Protein AF-A0A086J6K3-F1 (afdb_monomer)

Structure (mmCIF, N/CA/C/O backbone):
data_AF-A0A086J6K3-F1
#
_entry.id   AF-A0A086J6K3-F1
#
loop_
_atom_site.group_PDB
_atom_site.id
_atom_site.type_symbol
_atom_site.label_atom_id
_atom_site.label_alt_id
_atom_site.label_comp_id
_atom_site.label_asym_id
_atom_site.label_entity_id
_atom_site.label_seq_id
_atom_site.pdbx_PDB_ins_code
_atom_site.Cartn_x
_atom_site.Cartn_y
_atom_site.Cartn_z
_atom_site.occupancy
_atom_site.B_iso_or_equiv
_atom_site.auth_seq_id
_atom_site.auth_comp_id
_atom_site.auth_asym_id
_atom_site.auth_atom_id
_atom_site.pdbx_PDB_model_num
ATOM 1 N N . ASN A 1 1 ? -9.952 5.084 -12.996 1.00 93.88 1 ASN A N 1
ATOM 2 C CA . ASN A 1 1 ? -10.158 5.038 -11.528 1.00 93.88 1 ASN A CA 1
ATOM 3 C C . ASN A 1 1 ? -8.866 4.803 -10.748 1.00 93.88 1 ASN A C 1
ATOM 5 O O . ASN A 1 1 ? -8.943 4.420 -9.592 1.00 93.88 1 ASN A O 1
ATOM 9 N N . VAL A 1 2 ? -7.685 5.011 -11.348 1.00 97.50 2 VAL A N 1
ATOM 10 C CA . VAL A 1 2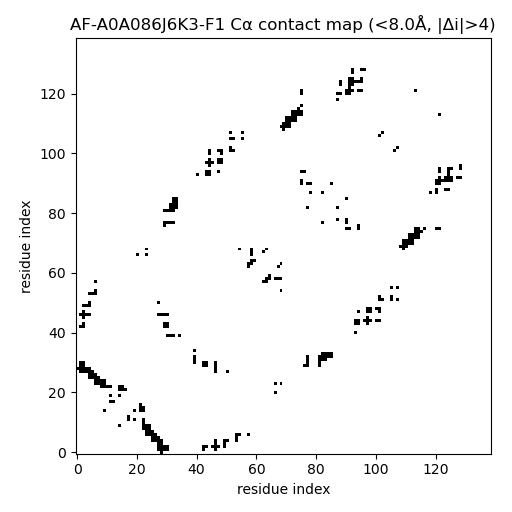 ? -6.405 4.849 -10.638 1.00 97.50 2 VAL A CA 1
ATOM 11 C C . VAL A 1 2 ? -6.341 5.818 -9.456 1.00 97.50 2 VAL A C 1
ATOM 13 O O . VAL A 1 2 ? -6.800 6.951 -9.580 1.00 97.50 2 VAL A O 1
ATOM 16 N N . GLY A 1 3 ? -5.791 5.363 -8.333 1.00 95.19 3 GLY A N 1
ATOM 17 C CA . GLY A 1 3 ? -5.595 6.161 -7.123 1.00 95.19 3 GLY A CA 1
ATOM 18 C C . GLY A 1 3 ? -6.781 6.190 -6.158 1.00 95.19 3 GLY A C 1
ATOM 19 O O . GLY A 1 3 ? -6.623 6.660 -5.033 1.00 95.19 3 GLY A O 1
ATOM 20 N N . VAL A 1 4 ? -7.949 5.660 -6.541 1.00 98.12 4 VAL A N 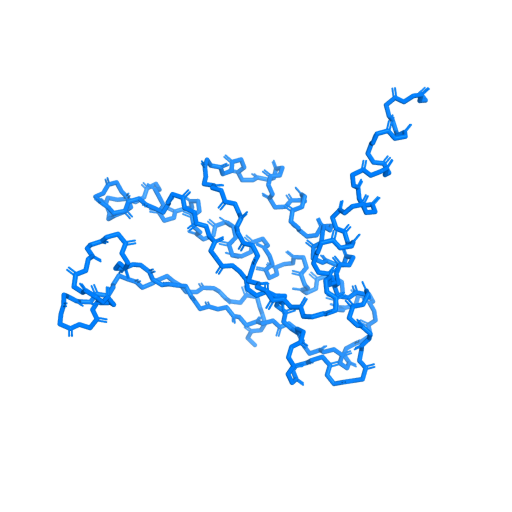1
ATOM 21 C CA . VAL A 1 4 ? -9.057 5.505 -5.588 1.00 98.12 4 VAL A CA 1
ATOM 22 C C . VAL A 1 4 ? -8.683 4.478 -4.522 1.00 98.12 4 VAL A C 1
ATOM 24 O O . VAL A 1 4 ? -8.123 3.429 -4.843 1.00 98.12 4 VAL A O 1
ATOM 27 N N . THR A 1 5 ? -9.008 4.782 -3.268 1.00 98.75 5 THR A N 1
ATOM 28 C CA . THR A 1 5 ? -8.843 3.875 -2.132 1.00 98.75 5 THR A CA 1
ATOM 29 C C . THR A 1 5 ? -10.134 3.846 -1.323 1.00 98.75 5 THR A C 1
ATOM 31 O O . THR A 1 5 ? -10.685 4.895 -0.998 1.00 98.75 5 THR A O 1
ATOM 34 N N . PHE A 1 6 ? -10.604 2.646 -1.001 1.00 98.56 6 PHE A N 1
ATOM 35 C CA . PHE A 1 6 ? -11.775 2.397 -0.169 1.00 98.56 6 PHE A CA 1
ATOM 36 C C . PHE A 1 6 ? -11.357 1.718 1.130 1.00 98.56 6 PHE A C 1
ATOM 38 O O . PHE A 1 6 ? -10.424 0.912 1.134 1.00 98.56 6 PHE A O 1
ATOM 45 N N . ILE A 1 7 ? -12.080 2.017 2.207 1.00 98.75 7 ILE A N 1
ATOM 46 C CA . ILE A 1 7 ? -11.953 1.359 3.508 1.00 98.75 7 ILE A CA 1
ATOM 47 C C . ILE A 1 7 ? -13.312 0.769 3.855 1.00 98.75 7 ILE A C 1
ATOM 49 O O . ILE A 1 7 ? -14.333 1.453 3.761 1.00 98.75 7 ILE A O 1
ATOM 53 N N . HIS A 1 8 ? -13.321 -0.500 4.247 1.00 98.75 8 HIS A N 1
ATOM 54 C CA . HIS A 1 8 ? -14.526 -1.212 4.642 1.00 98.75 8 HIS A CA 1
ATOM 55 C C . HIS A 1 8 ? -14.329 -1.851 6.010 1.00 98.75 8 HIS A C 1
ATOM 57 O O . HIS A 1 8 ? -13.359 -2.578 6.221 1.00 98.75 8 HIS A O 1
ATOM 63 N N . ILE A 1 9 ? -15.295 -1.625 6.900 1.00 98.75 9 ILE A N 1
ATOM 64 C CA . ILE A 1 9 ? -15.451 -2.414 8.119 1.00 98.75 9 ILE A CA 1
ATOM 65 C C . ILE A 1 9 ? -16.320 -3.619 7.759 1.00 98.75 9 ILE A C 1
ATOM 67 O O . ILE A 1 9 ? -17.472 -3.482 7.343 1.00 98.75 9 ILE A O 1
ATOM 71 N N . LEU A 1 10 ? -15.734 -4.799 7.867 1.00 98.62 10 LEU A N 1
ATOM 72 C CA . LEU A 1 10 ? -16.359 -6.081 7.619 1.00 98.62 10 LEU A CA 1
ATOM 73 C C . LEU A 1 10 ? -17.354 -6.406 8.729 1.00 98.62 10 LEU A C 1
ATOM 75 O O . LEU A 1 10 ? -17.106 -6.176 9.916 1.00 98.62 10 LEU A O 1
ATOM 79 N N . LYS A 1 11 ? -18.490 -6.981 8.332 1.00 98.31 11 LYS A N 1
ATOM 80 C CA . LYS A 1 11 ? -19.453 -7.508 9.294 1.00 98.31 11 LYS A CA 1
ATOM 81 C C . LYS A 1 11 ? -18.885 -8.753 9.991 1.00 98.31 11 LYS A C 1
ATOM 83 O O . LYS A 1 11 ? -18.135 -9.495 9.352 1.00 98.31 11 LYS A O 1
ATOM 88 N N . PRO A 1 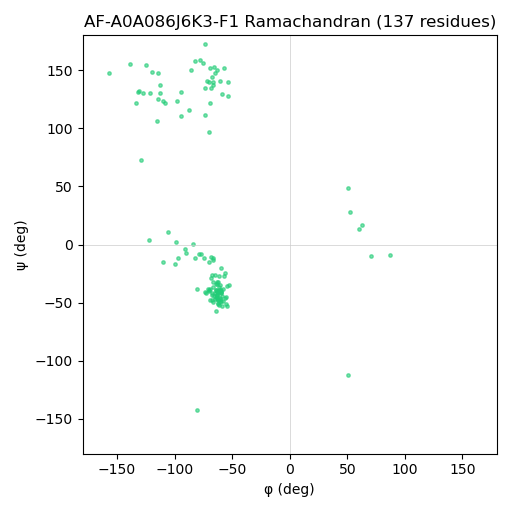12 ? -19.293 -9.045 11.241 1.00 98.31 12 PRO A N 1
ATOM 89 C CA . PRO A 1 12 ? -18.772 -10.182 12.001 1.00 98.31 12 PRO A CA 1
ATOM 90 C C . PRO A 1 12 ? -18.847 -11.525 11.266 1.00 98.31 12 PRO A C 1
ATOM 92 O O . PRO A 1 12 ? -17.933 -12.334 11.390 1.00 98.31 12 PRO A O 1
ATOM 95 N N . GLU A 1 13 ? -19.893 -11.751 10.465 1.00 98.31 13 GLU A N 1
ATOM 96 C CA . GLU A 1 13 ? -20.123 -13.025 9.770 1.00 98.31 13 GLU A CA 1
ATOM 97 C C . GLU A 1 13 ? -19.114 -13.297 8.642 1.00 98.31 13 GLU A C 1
ATOM 99 O O . GLU A 1 13 ? -19.009 -14.426 8.170 1.00 98.31 13 GLU A O 1
ATOM 104 N N . VAL A 1 14 ? -18.375 -12.271 8.205 1.00 98.25 14 VAL A N 1
ATOM 105 C CA . VAL A 1 14 ? -17.367 -12.357 7.134 1.00 98.25 14 VAL A CA 1
ATOM 106 C C . VAL A 1 14 ? -15.975 -11.918 7.592 1.00 98.25 14 VAL A C 1
ATOM 108 O O . VAL A 1 14 ? -15.046 -11.877 6.786 1.00 98.25 14 VAL A O 1
ATOM 111 N N . THR A 1 15 ? -15.807 -11.602 8.876 1.00 98.62 15 THR A N 1
ATOM 112 C CA . THR A 1 15 ? -14.510 -11.236 9.444 1.00 98.62 15 THR A CA 1
ATOM 113 C C . THR A 1 15 ? -13.597 -12.466 9.483 1.00 98.62 15 THR A C 1
ATOM 115 O O . THR A 1 15 ? -13.944 -13.461 10.130 1.00 98.62 15 THR A O 1
ATOM 118 N N . PRO A 1 16 ? -12.413 -12.432 8.842 1.00 98.25 16 PRO A N 1
ATOM 119 C CA . PRO A 1 16 ? -11.498 -13.566 8.827 1.00 98.25 16 PRO A CA 1
ATOM 120 C C . PRO A 1 16 ? -11.165 -14.068 10.234 1.00 98.25 16 PRO A C 1
ATOM 122 O O . PRO A 1 16 ? -10.749 -13.302 11.109 1.00 98.25 16 PRO A O 1
ATOM 125 N N . TYR A 1 17 ? -11.340 -15.377 10.435 1.00 98.38 17 TYR A N 1
ATOM 126 C CA . TYR A 1 17 ? -11.134 -16.068 11.714 1.00 98.38 17 TYR A CA 1
ATOM 127 C C . TYR A 1 17 ? -12.026 -15.580 12.869 1.00 98.38 17 TYR A C 1
ATOM 129 O O . TYR A 1 17 ? -11.743 -15.890 14.023 1.00 98.38 17 TYR A O 1
ATOM 137 N N . GLY A 1 18 ? -13.077 -14.799 12.591 1.00 97.56 18 GLY A N 1
ATOM 138 C CA . GLY A 1 18 ? -13.954 -14.234 13.620 1.00 97.56 18 GLY A CA 1
ATOM 139 C C . GLY A 1 18 ? -13.249 -13.275 14.589 1.00 97.56 18 GLY A C 1
ATOM 140 O O . GLY A 1 18 ? -13.770 -13.008 15.667 1.00 97.56 18 GLY A O 1
ATOM 141 N N . ASN A 1 19 ? -12.061 -12.770 14.239 1.00 98.25 19 ASN A N 1
ATOM 142 C CA . ASN A 1 19 ? -11.268 -11.903 15.106 1.00 98.25 19 ASN A CA 1
ATOM 143 C C . ASN A 1 19 ? -11.479 -10.432 14.730 1.00 98.25 19 ASN A C 1
ATOM 145 O O . ASN A 1 19 ? -11.214 -10.048 13.593 1.00 98.25 19 ASN A O 1
ATOM 149 N N . LEU A 1 20 ? -11.907 -9.603 15.688 1.00 97.62 20 LEU A N 1
ATOM 150 C CA . LEU A 1 20 ? -12.155 -8.175 15.464 1.00 97.62 20 LEU A CA 1
ATOM 151 C C . LEU A 1 20 ? -10.935 -7.418 14.923 1.00 97.62 20 LEU A C 1
ATOM 153 O O . LEU A 1 20 ? -11.125 -6.482 14.163 1.00 97.62 20 LEU A O 1
ATOM 157 N N . ASN A 1 21 ? -9.706 -7.857 15.200 1.00 98.19 21 ASN A N 1
ATOM 158 C CA . ASN A 1 21 ? -8.500 -7.232 14.641 1.00 98.19 21 ASN A CA 1
ATOM 159 C C . ASN A 1 21 ? -8.354 -7.435 13.118 1.00 98.19 21 ASN A C 1
ATOM 161 O O . ASN A 1 21 ? -7.507 -6.803 12.496 1.00 98.19 21 ASN A O 1
ATOM 165 N N . ASN A 1 22 ? -9.172 -8.299 12.507 1.00 98.56 22 ASN A N 1
ATOM 166 C CA . ASN A 1 22 ? -9.203 -8.550 11.065 1.00 98.56 22 ASN A CA 1
ATOM 167 C C . ASN A 1 22 ? -10.427 -7.913 10.380 1.00 98.56 22 ASN A C 1
ATOM 169 O O . ASN A 1 22 ? -10.728 -8.251 9.235 1.00 98.56 22 ASN A O 1
ATOM 173 N N . ASN A 1 23 ? -11.186 -7.057 11.072 1.00 98.75 23 ASN A N 1
ATOM 174 C CA . ASN A 1 23 ? -12.462 -6.548 10.567 1.00 98.75 23 ASN A CA 1
ATOM 175 C C . ASN A 1 23 ? -12.335 -5.330 9.639 1.00 98.75 23 ASN A C 1
ATOM 177 O O . ASN A 1 23 ? -13.359 -4.842 9.180 1.00 98.75 23 ASN A O 1
ATOM 181 N N . VAL A 1 24 ? -11.135 -4.832 9.340 1.00 98.75 24 VAL A N 1
ATOM 182 C CA . VAL A 1 24 ? -10.941 -3.731 8.388 1.00 98.75 24 VAL A CA 1
ATOM 183 C C . VAL A 1 24 ? -10.205 -4.244 7.162 1.00 98.75 24 VAL A C 1
ATOM 185 O O . VAL A 1 24 ? -9.157 -4.878 7.269 1.00 98.75 24 VAL A O 1
ATOM 188 N N . MET A 1 25 ? -10.735 -3.935 5.980 1.00 98.75 25 MET A N 1
ATOM 189 C CA . MET A 1 25 ? -10.026 -4.138 4.722 1.00 98.75 25 MET A CA 1
ATOM 190 C C . MET A 1 25 ? -9.949 -2.848 3.916 1.00 98.75 25 MET A C 1
ATOM 192 O O . MET A 1 25 ? -10.811 -1.971 4.014 1.00 98.75 25 MET A O 1
ATOM 196 N N . MET A 1 26 ? -8.932 -2.775 3.062 1.00 98.88 26 MET A N 1
ATOM 197 C CA . MET A 1 26 ? -8.766 -1.695 2.101 1.00 98.88 26 MET A CA 1
ATOM 198 C C . MET A 1 26 ? -8.757 -2.245 0.682 1.00 98.88 26 MET A C 1
ATOM 200 O O . MET A 1 26 ? -8.292 -3.358 0.432 1.00 98.88 26 MET A O 1
ATOM 204 N N . TYR A 1 27 ? -9.247 -1.445 -0.257 1.00 98.75 27 TYR A N 1
ATOM 205 C CA . TYR A 1 27 ? -9.171 -1.737 -1.682 1.00 98.75 27 TYR A CA 1
ATOM 206 C C . TYR A 1 27 ? -8.637 -0.517 -2.418 1.00 98.75 27 TYR A C 1
ATOM 208 O O . TYR A 1 27 ? -9.121 0.589 -2.201 1.00 98.75 27 TYR A O 1
ATOM 216 N N . THR A 1 28 ? -7.663 -0.704 -3.303 1.00 98.81 28 THR A N 1
ATOM 217 C CA . THR A 1 28 ? -7.059 0.391 -4.069 1.00 98.81 28 THR A CA 1
ATOM 218 C C . THR A 1 28 ? -6.812 -0.016 -5.518 1.00 98.81 28 THR A C 1
ATOM 220 O O . THR A 1 28 ? -6.675 -1.202 -5.825 1.00 98.81 28 THR A O 1
ATOM 223 N N . VAL A 1 29 ? -6.755 0.964 -6.423 1.00 98.62 29 VAL A N 1
ATOM 224 C CA . VAL A 1 29 ? -6.559 0.736 -7.864 1.00 98.62 29 VAL A CA 1
ATOM 225 C C . VAL A 1 29 ? -5.231 1.337 -8.319 1.00 98.62 29 VAL A C 1
ATOM 227 O O . VAL A 1 29 ? -5.105 2.552 -8.473 1.00 98.62 29 VAL A O 1
ATOM 230 N N . ALA A 1 30 ? -4.254 0.470 -8.584 1.00 98.69 30 ALA A N 1
ATOM 231 C CA . ALA A 1 30 ? -2.922 0.845 -9.056 1.00 98.69 30 ALA A CA 1
ATOM 232 C C . ALA A 1 30 ? -2.897 1.252 -10.549 1.00 98.69 30 ALA A C 1
ATOM 234 O O . ALA A 1 30 ? -3.758 0.813 -11.322 1.00 98.69 30 ALA A O 1
ATOM 235 N N . PRO A 1 31 ? -1.909 2.058 -10.992 1.00 98.56 31 PRO A N 1
ATOM 236 C CA . PRO A 1 31 ? -1.717 2.367 -12.409 1.00 98.56 31 PRO A CA 1
ATOM 237 C C . PRO A 1 31 ? -1.313 1.134 -13.229 1.00 98.56 31 PRO A C 1
ATOM 239 O O . PRO A 1 31 ? -0.662 0.215 -12.734 1.00 98.56 31 PRO A O 1
ATOM 242 N N . SER A 1 32 ? -1.650 1.137 -14.524 1.00 98.62 32 SER A N 1
ATOM 243 C CA . SER A 1 32 ? -1.140 0.130 -15.460 1.00 98.62 32 SER A CA 1
ATOM 244 C C . SER A 1 32 ? 0.329 0.387 -15.782 1.00 98.62 32 SER A C 1
ATOM 246 O O . SER A 1 32 ? 0.706 1.504 -16.135 1.00 98.62 32 SER A O 1
ATOM 248 N N . GLY A 1 33 ? 1.146 -0.665 -15.770 1.00 98.50 33 GLY A N 1
ATOM 249 C CA . GLY A 1 33 ? 2.562 -0.586 -16.113 1.00 98.50 33 GLY A CA 1
ATOM 250 C C . GLY A 1 33 ? 2.854 -0.247 -17.579 1.00 98.50 33 GLY A C 1
ATOM 251 O O . GLY A 1 33 ? 3.990 0.098 -17.879 1.00 98.50 33 GLY A O 1
ATOM 252 N N . ALA A 1 34 ? 1.859 -0.274 -18.477 1.00 98.50 34 ALA A N 1
ATOM 253 C CA . ALA A 1 34 ? 2.022 0.208 -19.855 1.00 98.50 34 ALA A CA 1
ATOM 254 C C . ALA A 1 34 ? 1.995 1.739 -19.995 1.00 98.50 34 ALA A C 1
ATOM 256 O O . ALA A 1 34 ? 2.255 2.243 -21.085 1.00 98.50 34 ALA A O 1
ATOM 257 N N . ALA A 1 35 ? 1.661 2.479 -18.934 1.00 98.44 35 ALA A N 1
ATOM 258 C CA . ALA A 1 35 ? 1.786 3.930 -18.956 1.00 98.44 35 ALA A CA 1
ATOM 259 C C . ALA A 1 35 ? 3.269 4.342 -19.088 1.00 98.44 35 ALA A C 1
ATOM 261 O O . ALA A 1 35 ? 4.127 3.640 -18.544 1.00 98.44 35 ALA A O 1
ATOM 262 N N . PRO A 1 36 ? 3.581 5.471 -19.751 1.00 98.50 36 PRO A N 1
ATOM 263 C CA . PRO A 1 36 ? 4.929 6.042 -19.770 1.00 98.50 36 PRO A CA 1
ATOM 264 C C . PRO A 1 36 ? 5.451 6.337 -18.360 1.00 98.50 36 PRO A C 1
ATOM 266 O O . PRO A 1 36 ? 4.661 6.632 -17.462 1.00 98.50 36 PRO A O 1
ATOM 269 N N . ASP A 1 37 ? 6.771 6.308 -18.169 1.00 97.88 37 ASP A N 1
ATOM 270 C CA . ASP A 1 37 ? 7.403 6.371 -16.841 1.00 97.88 37 ASP A CA 1
ATOM 271 C C . ASP A 1 37 ? 6.995 7.588 -16.013 1.00 97.88 37 ASP A C 1
ATOM 273 O O . ASP A 1 37 ? 6.638 7.438 -14.846 1.00 97.88 37 ASP A O 1
ATOM 277 N N . THR A 1 38 ? 6.963 8.780 -16.609 1.00 97.81 38 THR A N 1
ATOM 278 C CA . THR A 1 38 ? 6.558 10.006 -15.908 1.00 97.81 38 THR A CA 1
ATOM 279 C C . THR A 1 38 ? 5.118 9.916 -15.396 1.00 97.81 38 THR A C 1
ATOM 281 O O . THR A 1 38 ? 4.846 10.210 -14.232 1.00 97.81 38 THR A O 1
ATOM 284 N N . THR A 1 39 ? 4.189 9.461 -16.241 1.00 98.06 39 THR A N 1
ATOM 285 C CA . THR A 1 39 ? 2.774 9.309 -15.874 1.00 98.06 39 THR A CA 1
ATOM 286 C C . THR A 1 39 ? 2.575 8.174 -14.875 1.00 98.06 39 THR A C 1
ATOM 288 O O . THR A 1 39 ? 1.775 8.305 -13.951 1.00 98.06 39 THR A O 1
ATOM 291 N N . TYR A 1 40 ? 3.317 7.074 -15.030 1.00 98.69 40 TYR A N 1
ATOM 292 C CA . TYR A 1 40 ? 3.296 5.950 -14.104 1.00 98.69 40 TYR A CA 1
ATOM 293 C C . TYR A 1 40 ? 3.768 6.379 -12.716 1.00 98.69 40 TYR A C 1
ATOM 295 O O . TYR A 1 40 ? 3.064 6.143 -11.740 1.00 98.69 40 TYR A O 1
ATOM 303 N N . SER A 1 41 ? 4.915 7.058 -12.638 1.00 98.44 41 SER A N 1
ATOM 304 C CA . SER A 1 41 ? 5.503 7.547 -11.390 1.00 98.44 41 SER A CA 1
ATOM 305 C C . SER A 1 41 ? 4.543 8.479 -10.649 1.00 98.44 41 SER A C 1
ATOM 307 O O . SER A 1 41 ? 4.250 8.249 -9.475 1.00 98.44 41 SER A O 1
ATOM 309 N N . LEU A 1 42 ? 3.958 9.463 -11.345 1.00 98.62 42 LEU A N 1
ATOM 310 C CA . LEU A 1 42 ? 2.956 10.356 -10.758 1.00 98.62 42 LEU A CA 1
ATOM 311 C C . LEU A 1 42 ? 1.745 9.577 -10.224 1.00 98.62 42 LEU A C 1
ATOM 313 O O . LEU A 1 42 ? 1.387 9.712 -9.056 1.00 98.62 42 LEU A O 1
ATOM 317 N N . ALA A 1 43 ? 1.141 8.726 -11.056 1.00 98.75 43 ALA A N 1
ATOM 318 C CA . ALA A 1 43 ? -0.052 7.974 -10.679 1.00 98.75 43 ALA A CA 1
ATOM 319 C C . ALA A 1 43 ? 0.209 6.980 -9.533 1.00 98.75 43 ALA A C 1
ATOM 321 O O . ALA A 1 43 ? -0.662 6.768 -8.686 1.00 98.75 43 ALA A O 1
ATOM 322 N N . TYR A 1 44 ? 1.403 6.388 -9.478 1.00 98.81 44 TYR A N 1
ATOM 323 C CA . TYR A 1 44 ? 1.795 5.469 -8.414 1.00 98.81 44 TYR A CA 1
ATOM 324 C C . TYR A 1 44 ? 1.927 6.207 -7.079 1.00 98.81 44 TYR A C 1
ATOM 326 O O . TYR A 1 44 ? 1.316 5.793 -6.094 1.00 98.81 44 TYR A O 1
ATOM 334 N N . LYS A 1 45 ? 2.625 7.351 -7.054 1.00 98.81 45 LYS A N 1
ATOM 335 C CA . LYS A 1 45 ? 2.741 8.205 -5.857 1.00 98.81 45 LYS A CA 1
ATOM 336 C C . LYS A 1 45 ? 1.374 8.666 -5.362 1.00 98.81 45 LYS A C 1
ATOM 338 O O . LYS A 1 45 ? 1.092 8.572 -4.172 1.00 98.81 45 LYS A O 1
ATOM 343 N N . THR A 1 46 ? 0.491 9.094 -6.269 1.00 98.69 46 THR A N 1
ATOM 344 C CA . THR A 1 46 ? -0.893 9.454 -5.923 1.00 98.69 46 THR A CA 1
ATOM 345 C C . THR A 1 46 ? -1.660 8.275 -5.325 1.00 98.69 46 THR A C 1
ATOM 347 O O . THR A 1 46 ? -2.404 8.459 -4.367 1.00 98.69 46 THR A O 1
ATOM 350 N N . THR A 1 47 ? -1.456 7.061 -5.843 1.00 98.88 47 THR A N 1
ATOM 351 C CA . THR A 1 47 ? -2.097 5.850 -5.309 1.00 98.88 47 THR A CA 1
ATOM 352 C C . THR A 1 47 ? -1.621 5.549 -3.889 1.00 98.88 47 THR A C 1
ATOM 354 O O . THR A 1 47 ? -2.453 5.346 -3.009 1.00 98.88 47 THR A O 1
ATOM 357 N N . ILE A 1 48 ? -0.310 5.587 -3.631 1.00 98.88 48 ILE A N 1
ATOM 358 C CA . ILE A 1 48 ? 0.243 5.361 -2.285 1.00 98.88 48 ILE A CA 1
ATOM 359 C C . ILE A 1 48 ? -0.217 6.442 -1.299 1.00 98.88 48 ILE A C 1
ATOM 361 O O . ILE A 1 48 ? -0.622 6.120 -0.182 1.00 98.88 48 ILE A O 1
ATOM 365 N N . ALA A 1 49 ? -0.247 7.708 -1.726 1.00 98.81 49 ALA A N 1
ATOM 366 C CA . ALA A 1 49 ? -0.806 8.793 -0.925 1.00 98.81 49 ALA A CA 1
ATOM 367 C C . ALA A 1 49 ? -2.290 8.558 -0.595 1.00 98.81 49 ALA A C 1
ATOM 369 O O . ALA A 1 49 ? -2.705 8.810 0.532 1.00 98.81 49 ALA A O 1
ATOM 370 N N . GLY A 1 50 ? -3.075 8.034 -1.541 1.00 98.69 50 GLY A N 1
ATOM 371 C CA . GLY A 1 50 ? -4.463 7.637 -1.308 1.00 98.69 50 GLY A CA 1
ATOM 372 C C . GLY A 1 50 ? -4.595 6.513 -0.278 1.00 98.69 50 GLY A C 1
ATOM 373 O O . GLY A 1 50 ? -5.462 6.590 0.585 1.00 98.69 50 GLY A O 1
ATOM 374 N N . VAL A 1 51 ? -3.715 5.509 -0.321 1.00 98.88 51 VAL A N 1
ATOM 375 C CA . VAL A 1 51 ? -3.703 4.396 0.644 1.00 98.88 51 VAL A CA 1
ATOM 376 C C . VAL A 1 51 ? -3.389 4.886 2.055 1.00 98.88 51 VAL A C 1
ATOM 378 O O . VAL A 1 51 ? -4.191 4.695 2.967 1.00 98.88 51 VAL A O 1
ATOM 381 N N . ILE A 1 52 ? -2.249 5.549 2.237 1.00 98.81 52 ILE A N 1
ATOM 382 C CA . ILE A 1 52 ? -1.805 6.002 3.561 1.00 98.81 52 ILE A CA 1
ATOM 383 C C . ILE A 1 52 ? -2.732 7.098 4.095 1.00 98.81 52 ILE A C 1
ATOM 385 O O . ILE A 1 52 ? -3.145 7.044 5.251 1.00 98.81 52 ILE A O 1
ATOM 389 N N . GLY A 1 53 ? -3.110 8.055 3.245 1.00 98.75 53 GLY A N 1
ATOM 390 C CA . GLY A 1 53 ? -4.001 9.149 3.615 1.00 98.75 53 GLY A CA 1
ATOM 391 C C . GLY A 1 53 ? -5.401 8.674 3.997 1.00 98.75 53 GLY A C 1
ATOM 392 O O . GLY A 1 53 ? -5.960 9.183 4.962 1.00 98.75 53 GLY A O 1
ATOM 393 N N . ALA A 1 54 ? -5.958 7.675 3.301 1.00 98.81 54 ALA A N 1
ATOM 394 C CA . ALA A 1 54 ? -7.253 7.109 3.672 1.00 98.81 54 ALA A CA 1
ATOM 395 C C . ALA A 1 54 ? -7.192 6.406 5.033 1.00 98.81 54 ALA A C 1
ATOM 397 O O . ALA A 1 54 ? -8.085 6.611 5.848 1.00 98.81 54 ALA A O 1
ATOM 398 N N . ALA A 1 55 ? -6.154 5.604 5.295 1.00 98.75 55 ALA A N 1
ATOM 399 C CA . ALA A 1 55 ? -6.001 4.909 6.574 1.00 98.75 55 ALA A CA 1
ATOM 400 C C . ALA A 1 55 ? -5.799 5.891 7.741 1.00 98.75 55 ALA A C 1
ATOM 402 O O . ALA A 1 55 ? -6.424 5.736 8.788 1.00 98.75 55 ALA A O 1
ATOM 403 N N . ALA A 1 56 ? -4.984 6.932 7.539 1.00 98.69 56 ALA A N 1
ATOM 404 C CA . ALA A 1 56 ? -4.791 7.996 8.521 1.00 98.69 56 ALA A CA 1
ATOM 405 C C . ALA A 1 56 ? -6.110 8.734 8.805 1.00 98.69 56 ALA A C 1
ATOM 407 O O . ALA A 1 56 ? -6.548 8.785 9.949 1.00 98.69 56 ALA A O 1
ATOM 408 N N . ALA A 1 57 ? -6.804 9.195 7.759 1.00 98.75 57 ALA A N 1
ATOM 409 C CA . ALA A 1 57 ? -8.085 9.884 7.905 1.00 98.75 57 ALA A CA 1
ATOM 410 C C . ALA A 1 57 ? -9.177 8.994 8.520 1.00 98.75 57 ALA A C 1
ATOM 412 O O . ALA A 1 57 ? -10.019 9.483 9.266 1.00 98.75 57 ALA A O 1
ATOM 413 N N . TYR A 1 58 ? -9.176 7.689 8.227 1.00 98.81 58 TYR A N 1
ATOM 414 C CA . TYR A 1 58 ? -10.094 6.733 8.844 1.00 98.81 58 TYR A CA 1
ATOM 415 C C . TYR A 1 58 ? -9.879 6.636 10.354 1.00 98.81 58 TYR A C 1
ATOM 417 O O . TYR A 1 58 ? -10.865 6.654 11.093 1.00 98.81 58 TYR A O 1
ATOM 425 N N . ASN A 1 59 ? -8.626 6.580 10.813 1.00 98.69 59 ASN A N 1
ATOM 426 C CA . ASN A 1 59 ? -8.311 6.513 12.240 1.00 98.69 59 ASN A CA 1
ATOM 427 C C . ASN A 1 59 ? -8.818 7.745 13.009 1.00 98.69 59 ASN A C 1
ATOM 429 O O . ASN A 1 59 ? -9.178 7.611 14.175 1.00 98.69 59 ASN A O 1
ATOM 433 N N . ASP A 1 60 ? -8.960 8.901 12.359 1.00 98.44 60 ASP A N 1
ATOM 434 C CA . ASP A 1 60 ? -9.529 10.113 12.968 1.00 98.44 60 ASP A CA 1
ATOM 435 C C . ASP A 1 60 ? -11.072 10.103 13.050 1.00 98.44 60 ASP A C 1
ATOM 437 O O . ASP A 1 60 ? -11.679 10.972 13.679 1.00 98.44 60 ASP A O 1
ATOM 441 N N . THR A 1 61 ? -11.747 9.127 12.433 1.00 98.75 61 THR A N 1
ATOM 442 C CA . THR A 1 61 ? -13.214 9.004 12.490 1.00 98.75 61 THR A CA 1
ATOM 443 C C . THR A 1 61 ? -13.688 8.305 13.769 1.00 98.75 61 THR A C 1
ATOM 445 O O . THR A 1 61 ? -12.955 7.487 14.323 1.00 98.75 61 THR A O 1
ATOM 448 N N . PRO A 1 62 ? -14.954 8.490 14.203 1.00 98.69 62 PRO A N 1
ATOM 449 C CA . PRO A 1 62 ? -15.509 7.735 15.333 1.00 98.69 62 PRO A CA 1
ATOM 450 C C . PRO A 1 62 ? -15.401 6.211 15.173 1.00 98.69 62 PRO A C 1
ATOM 452 O O . PRO A 1 62 ? -15.161 5.500 16.144 1.00 98.69 62 PRO A O 1
ATOM 455 N N . ALA A 1 63 ? -15.539 5.707 13.942 1.00 98.44 63 ALA A N 1
ATOM 456 C CA . ALA A 1 63 ? -15.391 4.284 13.657 1.00 98.44 63 ALA A CA 1
ATOM 457 C C . ALA A 1 63 ? -13.929 3.819 13.784 1.00 98.44 63 ALA A C 1
ATOM 459 O O . ALA A 1 63 ? -13.677 2.754 14.340 1.00 98.44 63 ALA A O 1
ATOM 460 N N . GLY A 1 64 ? -12.970 4.636 13.340 1.00 98.25 64 GLY A N 1
ATOM 461 C CA . GLY A 1 64 ? -11.538 4.373 13.503 1.00 98.25 64 GLY A CA 1
ATOM 462 C C . GLY A 1 64 ? -11.057 4.462 14.950 1.00 98.25 64 GLY A C 1
ATOM 463 O O . GLY A 1 64 ? -10.163 3.719 15.331 1.00 98.25 64 GLY A O 1
ATOM 464 N N . GLN A 1 65 ? -11.694 5.273 15.796 1.00 97.75 65 GLN A N 1
ATOM 465 C CA . GLN A 1 65 ? -11.425 5.260 17.239 1.00 97.75 65 GLN A CA 1
ATOM 466 C C . GLN A 1 65 ? -11.866 3.939 17.895 1.00 97.75 65 GLN A C 1
ATOM 468 O O . GLN A 1 65 ? -11.232 3.476 18.840 1.00 97.75 65 GLN A O 1
ATOM 473 N N . GLN A 1 66 ? -12.932 3.310 17.386 1.00 98.19 66 GLN A N 1
ATOM 474 C CA . GLN A 1 66 ? -13.399 2.004 17.862 1.00 98.19 66 GLN A CA 1
ATOM 475 C C . GLN A 1 66 ? -12.589 0.835 17.275 1.00 98.19 66 GLN A C 1
ATOM 477 O O . GLN A 1 66 ? -12.322 -0.141 17.975 1.00 98.19 66 GLN A O 1
ATOM 482 N N . TYR A 1 67 ? -12.210 0.926 16.001 1.00 98.38 67 TYR A N 1
ATOM 483 C CA . TYR A 1 67 ? -11.478 -0.107 15.265 1.00 98.38 67 TYR A CA 1
ATOM 484 C C . TYR A 1 67 ? -10.252 0.504 14.575 1.00 98.38 67 TYR A C 1
ATOM 486 O O . TYR A 1 67 ? -10.272 0.681 13.351 1.00 98.38 67 TYR A O 1
ATOM 494 N N . PRO A 1 68 ? -9.205 0.867 15.336 1.00 98.38 68 PRO A N 1
ATOM 495 C CA . PRO A 1 68 ? -8.051 1.561 14.783 1.00 98.38 68 PRO A CA 1
ATOM 496 C C . PRO A 1 68 ? -7.248 0.649 13.860 1.00 98.38 68 PRO A C 1
ATOM 498 O O . PRO A 1 68 ? -6.915 -0.485 14.205 1.00 98.38 68 PRO A O 1
ATOM 501 N N . VAL A 1 69 ? -6.870 1.174 12.696 1.00 98.69 69 VAL A N 1
ATOM 502 C CA . VAL A 1 69 ? -5.871 0.542 11.836 1.00 98.69 69 VAL A CA 1
ATOM 503 C C . VAL A 1 69 ? -4.503 0.754 12.472 1.00 98.69 69 VAL A C 1
ATOM 505 O O . VAL A 1 69 ? -4.006 1.879 12.529 1.00 98.69 69 VAL A O 1
ATOM 508 N N . GLN A 1 70 ? -3.905 -0.336 12.948 1.00 98.56 70 GLN A N 1
ATOM 509 C CA . GLN A 1 70 ? -2.588 -0.350 13.600 1.00 98.56 70 GLN A CA 1
ATOM 510 C C . GLN A 1 70 ? -1.461 -0.801 12.662 1.00 98.56 70 G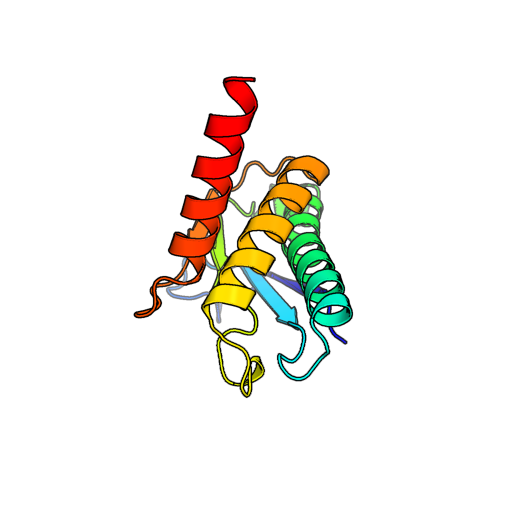LN A C 1
ATOM 512 O O . GLN A 1 70 ? -0.294 -0.533 12.929 1.00 98.56 70 GLN A O 1
ATOM 517 N N . GLY A 1 71 ? -1.800 -1.442 11.543 1.00 98.62 71 GLY A N 1
ATOM 518 C CA . GLY A 1 71 ? -0.842 -1.860 10.528 1.00 98.62 71 GLY A CA 1
ATOM 519 C C . GLY A 1 71 ? -1.503 -2.038 9.167 1.00 98.62 71 GLY A C 1
ATOM 520 O O . GLY A 1 71 ? -2.664 -2.440 9.079 1.00 98.62 71 GLY A O 1
ATOM 521 N N . LEU A 1 72 ? -0.760 -1.752 8.098 1.00 98.88 72 LEU A N 1
ATOM 522 C CA . LEU A 1 72 ? -1.175 -2.014 6.722 1.00 98.88 72 LEU A CA 1
ATOM 523 C C . LEU A 1 72 ? -0.367 -3.167 6.139 1.00 98.88 72 LEU A C 1
ATOM 525 O O . LEU A 1 72 ? 0.855 -3.085 6.029 1.00 98.88 72 LEU A O 1
ATOM 529 N N . ARG A 1 73 ? -1.060 -4.223 5.704 1.00 98.88 73 ARG A N 1
ATOM 530 C CA . ARG A 1 73 ? -0.457 -5.325 4.947 1.00 98.88 73 ARG A CA 1
ATOM 531 C C . ARG A 1 73 ? -0.625 -5.091 3.449 1.00 98.88 73 ARG A C 1
ATOM 533 O O . ARG A 1 73 ? -1.733 -5.164 2.924 1.00 98.88 73 ARG A O 1
ATOM 540 N N . LEU A 1 74 ? 0.480 -4.814 2.767 1.00 98.81 74 LEU A N 1
ATOM 541 C CA . LEU A 1 74 ? 0.524 -4.334 1.390 1.00 98.81 74 LEU A CA 1
ATOM 542 C C . LEU A 1 74 ? 1.134 -5.383 0.444 1.00 98.81 74 LEU A C 1
ATOM 544 O O . LEU A 1 74 ? 2.163 -5.978 0.768 1.00 98.81 74 LEU A O 1
ATOM 548 N N . PRO A 1 75 ? 0.567 -5.600 -0.756 1.00 98.69 75 PRO A N 1
ATOM 549 C CA . PRO A 1 75 ? 1.331 -6.155 -1.871 1.00 98.69 75 PRO A CA 1
ATOM 550 C C . PRO A 1 75 ? 2.281 -5.091 -2.439 1.00 98.69 75 PRO A C 1
ATOM 552 O O . PRO A 1 75 ? 2.139 -3.900 -2.158 1.00 98.69 75 PRO A O 1
ATOM 555 N N . LEU A 1 76 ? 3.153 -5.487 -3.371 1.00 98.81 76 LEU A N 1
ATOM 556 C CA . LEU A 1 76 ? 3.672 -4.532 -4.349 1.00 98.81 76 LEU A CA 1
ATOM 557 C C . LEU A 1 76 ? 2.540 -4.154 -5.319 1.00 98.81 76 LEU A C 1
ATOM 559 O O . LEU A 1 76 ? 2.228 -4.892 -6.259 1.00 98.81 76 LEU A O 1
ATOM 563 N N . LEU A 1 77 ? 1.875 -3.025 -5.057 1.00 98.69 77 LEU A N 1
ATOM 564 C CA . LEU A 1 77 ? 0.765 -2.538 -5.878 1.00 98.69 77 LEU A CA 1
ATOM 565 C C . LEU A 1 77 ? 1.181 -2.431 -7.353 1.00 98.69 77 LEU A C 1
ATOM 567 O O . LEU A 1 77 ? 2.303 -2.081 -7.692 1.00 98.69 77 LEU A O 1
ATOM 571 N N . GLY A 1 78 ? 0.291 -2.814 -8.266 1.00 98.06 78 GLY A N 1
ATOM 572 C CA . GLY A 1 78 ? 0.613 -2.848 -9.697 1.00 98.06 78 GLY A CA 1
ATOM 573 C C . GLY A 1 78 ? 1.598 -3.948 -10.129 1.00 98.06 78 GLY A C 1
ATOM 574 O O . GLY A 1 78 ? 1.693 -4.187 -11.325 1.00 98.06 78 GLY A O 1
ATOM 575 N N . GLY A 1 79 ? 2.265 -4.667 -9.214 1.00 98.12 79 GLY A N 1
ATOM 576 C CA . GLY A 1 79 ? 3.275 -5.699 -9.511 1.00 98.12 79 GLY A CA 1
ATOM 577 C C . GLY A 1 79 ? 2.732 -7.035 -10.043 1.00 98.12 79 GLY A C 1
ATOM 578 O O . GLY A 1 79 ? 3.492 -7.854 -10.555 1.00 98.12 79 GLY A O 1
ATOM 579 N N . GLY A 1 80 ? 1.417 -7.255 -9.968 1.00 98.06 80 GLY A N 1
ATOM 580 C CA . GLY A 1 80 ? 0.744 -8.404 -10.584 1.00 98.06 80 GLY A CA 1
ATOM 581 C C . GLY A 1 80 ? 0.487 -8.204 -12.082 1.00 98.06 80 GLY A C 1
ATOM 582 O O . GLY A 1 80 ? 1.268 -7.577 -12.794 1.00 98.06 80 GLY A O 1
ATOM 583 N N . ILE A 1 81 ? -0.666 -8.669 -12.574 1.00 98.44 81 ILE A N 1
ATOM 584 C CA . ILE A 1 81 ? -1.053 -8.538 -13.995 1.00 98.44 81 ILE A CA 1
ATOM 585 C C . ILE A 1 81 ? -1.061 -7.081 -14.503 1.00 98.44 81 ILE A C 1
ATOM 587 O O . ILE A 1 81 ? -0.854 -6.818 -15.688 1.00 98.44 81 ILE A O 1
ATOM 591 N N . PHE A 1 82 ? -1.232 -6.114 -13.598 1.00 98.44 82 PHE A N 1
ATOM 592 C CA . PHE A 1 82 ? -1.256 -4.685 -13.906 1.00 98.44 82 PHE A CA 1
ATOM 593 C C . PHE A 1 82 ? 0.086 -4.171 -14.445 1.00 98.44 82 PHE A C 1
ATOM 595 O O . PHE A 1 82 ? 0.077 -3.219 -15.230 1.00 98.44 82 PHE A O 1
ATOM 602 N N . ARG A 1 83 ? 1.220 -4.810 -14.110 1.00 98.44 83 ARG A N 1
ATOM 603 C CA . ARG A 1 83 ? 2.549 -4.357 -14.552 1.00 98.44 83 ARG A CA 1
ATOM 604 C C . ARG A 1 83 ? 2.750 -4.500 -16.052 1.00 98.44 83 ARG A C 1
ATOM 606 O O . ARG A 1 83 ? 3.551 -3.773 -16.635 1.00 98.44 83 ARG A O 1
ATOM 613 N N . ARG A 1 84 ? 2.035 -5.431 -16.690 1.00 98.25 84 ARG A N 1
ATOM 614 C CA . ARG A 1 84 ? 2.275 -5.829 -18.083 1.00 98.25 84 ARG A CA 1
ATOM 615 C C . ARG A 1 84 ? 3.764 -6.148 -18.287 1.00 98.25 84 ARG A C 1
ATOM 617 O O . ARG A 1 84 ? 4.265 -7.087 -17.680 1.00 98.25 84 ARG A O 1
ATOM 624 N N . ASN A 1 85 ? 4.477 -5.340 -19.068 1.00 98.44 85 ASN A N 1
ATOM 625 C CA . ASN A 1 85 ? 5.897 -5.541 -19.368 1.00 98.44 85 ASN A CA 1
ATOM 626 C C . ASN A 1 85 ? 6.836 -4.679 -18.504 1.00 98.44 85 ASN A C 1
ATOM 628 O O . ASN A 1 85 ? 8.047 -4.733 -18.690 1.00 98.44 85 ASN A O 1
ATOM 632 N N . ARG A 1 86 ? 6.306 -3.882 -17.566 1.00 98.69 86 ARG A N 1
ATOM 633 C CA . ARG A 1 86 ? 7.110 -3.049 -16.665 1.00 98.69 86 ARG A CA 1
ATOM 634 C C . ARG A 1 86 ? 7.932 -3.919 -15.709 1.00 98.69 86 ARG A C 1
ATOM 636 O O . ARG A 1 86 ? 7.441 -4.936 -15.202 1.00 98.69 86 ARG A O 1
ATOM 643 N N . SER A 1 87 ? 9.180 -3.516 -15.471 1.00 98.69 87 SER A N 1
ATOM 644 C CA . SER A 1 87 ? 10.087 -4.205 -14.551 1.00 98.69 87 SER A CA 1
ATOM 645 C C . SER A 1 87 ? 9.639 -4.020 -13.103 1.00 98.69 87 SER A C 1
ATOM 647 O O . SER A 1 87 ? 9.234 -2.924 -12.713 1.00 98.69 87 SER A O 1
AT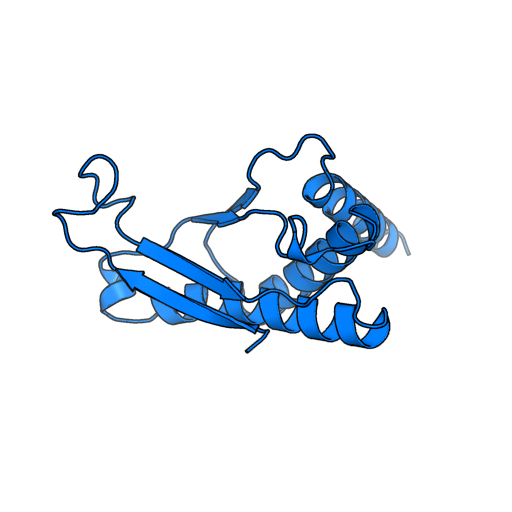OM 649 N N . LEU A 1 88 ? 9.743 -5.077 -12.293 1.00 98.81 88 LEU A N 1
ATOM 650 C CA . LEU A 1 88 ? 9.419 -5.016 -10.863 1.00 98.81 88 LEU A CA 1
ATOM 651 C C . LEU A 1 88 ? 10.337 -4.045 -10.108 1.00 98.81 88 LEU A C 1
ATOM 653 O O . LEU A 1 88 ? 9.874 -3.364 -9.203 1.00 98.81 88 LEU A O 1
ATOM 657 N N . GLU A 1 89 ? 11.592 -3.901 -10.541 1.00 98.75 89 GLU A N 1
ATOM 658 C CA . GLU A 1 89 ? 12.537 -2.902 -10.023 1.00 98.75 89 GLU A CA 1
ATOM 659 C C . GLU A 1 89 ? 11.975 -1.473 -10.116 1.00 98.75 89 GLU A C 1
ATOM 661 O O . GLU A 1 89 ? 11.916 -0.763 -9.114 1.00 98.75 89 GLU A O 1
ATOM 666 N N . SER A 1 90 ? 11.480 -1.060 -11.292 1.00 98.62 90 SER A N 1
ATOM 667 C CA . SER A 1 90 ? 10.921 0.292 -11.469 1.00 98.62 90 SER A CA 1
ATOM 668 C C . SER A 1 90 ? 9.685 0.539 -10.595 1.00 98.62 90 SER A C 1
ATOM 670 O O . SER A 1 90 ? 9.458 1.655 -10.132 1.00 98.62 90 SER A O 1
ATOM 672 N N . ILE A 1 91 ? 8.898 -0.509 -10.338 1.00 98.81 91 ILE A N 1
ATOM 673 C CA . ILE A 1 91 ? 7.723 -0.447 -9.465 1.00 98.81 91 ILE A CA 1
ATOM 674 C C . ILE A 1 91 ? 8.157 -0.346 -8.001 1.00 98.81 91 ILE A C 1
ATOM 676 O O . ILE A 1 91 ? 7.601 0.466 -7.269 1.00 98.81 91 ILE A O 1
ATOM 680 N N . GLY A 1 92 ? 9.173 -1.110 -7.593 1.00 98.81 92 GLY A N 1
ATOM 681 C CA . GLY A 1 92 ? 9.783 -1.033 -6.265 1.00 98.81 92 GLY A CA 1
ATOM 682 C C . GLY A 1 92 ? 10.297 0.370 -5.941 1.00 98.81 92 GLY A C 1
ATOM 683 O O . GLY A 1 92 ? 9.966 0.911 -4.887 1.00 98.81 92 GLY A O 1
ATOM 684 N N . ARG A 1 93 ? 11.006 1.009 -6.882 1.00 98.88 93 ARG A N 1
ATOM 685 C CA . ARG A 1 93 ? 11.452 2.410 -6.755 1.00 98.88 93 ARG A CA 1
ATOM 686 C C . ARG A 1 93 ? 10.286 3.386 -6.611 1.00 98.88 93 ARG A C 1
ATOM 688 O O . ARG A 1 93 ? 10.264 4.189 -5.681 1.00 98.88 93 ARG A O 1
ATOM 695 N N . ALA A 1 94 ? 9.284 3.285 -7.489 1.00 98.81 94 ALA A N 1
ATOM 696 C CA . ALA A 1 94 ? 8.093 4.135 -7.420 1.00 98.81 94 ALA A CA 1
ATOM 697 C C . ALA A 1 94 ? 7.325 3.948 -6.098 1.00 98.81 94 ALA A C 1
ATOM 699 O O . ALA A 1 94 ? 6.779 4.907 -5.549 1.00 98.81 94 ALA A O 1
ATOM 700 N N . ASN A 1 95 ? 7.304 2.721 -5.574 1.00 98.88 95 ASN A N 1
ATOM 701 C CA . ASN A 1 95 ? 6.710 2.389 -4.289 1.00 98.88 95 ASN A CA 1
ATOM 702 C C . ASN A 1 95 ? 7.460 3.023 -3.120 1.00 98.88 95 ASN A C 1
ATOM 704 O O . ASN A 1 95 ? 6.822 3.647 -2.276 1.00 98.88 95 ASN A O 1
ATOM 708 N N . ALA A 1 96 ? 8.784 2.888 -3.072 1.00 98.88 96 ALA A N 1
ATOM 709 C CA . ALA A 1 96 ? 9.604 3.485 -2.024 1.00 98.88 96 ALA A CA 1
ATOM 710 C C . ALA A 1 96 ? 9.454 5.013 -1.990 1.00 98.88 96 ALA A C 1
ATOM 712 O O . ALA A 1 96 ? 9.137 5.577 -0.942 1.00 98.88 96 ALA A O 1
ATOM 713 N N . GLU A 1 97 ? 9.563 5.670 -3.148 1.00 98.75 97 GLU A N 1
ATOM 714 C CA . GLU A 1 97 ? 9.412 7.124 -3.248 1.00 98.75 97 GLU A CA 1
ATOM 715 C C . GLU A 1 97 ? 7.996 7.578 -2.853 1.00 98.75 97 GLU A C 1
ATOM 717 O O . GLU A 1 97 ? 7.828 8.487 -2.042 1.00 98.75 97 GLU A O 1
ATOM 722 N N . GLY A 1 98 ? 6.959 6.911 -3.373 1.00 98.75 98 GLY A N 1
ATOM 723 C CA . GLY A 1 98 ? 5.571 7.212 -3.019 1.00 98.75 98 GLY A CA 1
ATOM 724 C C . GLY A 1 98 ? 5.276 7.011 -1.532 1.00 98.75 98 GLY A C 1
ATOM 725 O O . GLY A 1 98 ? 4.535 7.800 -0.947 1.00 98.75 98 GLY A O 1
ATOM 726 N N . THR A 1 99 ? 5.875 5.990 -0.918 1.00 98.81 99 THR A N 1
ATOM 727 C CA . THR A 1 99 ? 5.707 5.677 0.508 1.00 98.81 99 THR A CA 1
ATOM 728 C C . THR A 1 99 ? 6.370 6.733 1.378 1.00 98.81 99 THR A C 1
ATOM 730 O O . THR A 1 99 ? 5.716 7.257 2.274 1.00 98.81 99 THR A O 1
ATOM 733 N N . SER A 1 100 ? 7.620 7.099 1.079 1.00 98.69 100 SER A N 1
ATOM 734 C CA . SER A 1 100 ? 8.340 8.163 1.787 1.00 98.69 100 SER A CA 1
ATOM 735 C C . SER A 1 100 ? 7.542 9.473 1.773 1.00 98.69 100 SER A C 1
ATOM 737 O O . SER A 1 100 ? 7.189 9.993 2.830 1.00 98.69 100 SER A O 1
ATOM 739 N N . LEU A 1 101 ? 7.121 9.931 0.587 1.00 98.62 101 LEU A N 1
ATOM 740 C CA . LEU A 1 101 ? 6.335 11.161 0.433 1.00 98.62 101 LEU A CA 1
ATOM 741 C C . LEU A 1 101 ? 5.003 11.120 1.193 1.00 98.62 101 LEU A C 1
ATOM 743 O O . LEU A 1 101 ? 4.583 12.117 1.783 1.00 98.62 101 LEU A O 1
ATOM 747 N N . ALA A 1 102 ? 4.313 9.980 1.173 1.00 98.62 102 ALA A N 1
ATOM 748 C CA . ALA A 1 102 ? 3.044 9.824 1.868 1.00 98.62 102 ALA A CA 1
ATOM 749 C C . ALA A 1 102 ? 3.218 9.795 3.396 1.00 98.62 102 ALA A C 1
ATOM 751 O O . ALA A 1 102 ? 2.433 10.431 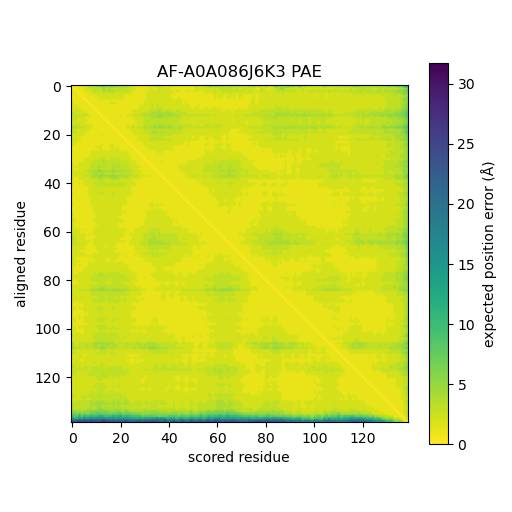4.098 1.00 98.62 102 ALA A O 1
ATOM 752 N N . ILE A 1 103 ? 4.254 9.130 3.916 1.00 98.38 103 ILE A N 1
ATOM 753 C CA . ILE A 1 103 ? 4.580 9.149 5.349 1.00 98.38 103 ILE A CA 1
ATOM 754 C C . ILE A 1 103 ? 4.918 10.573 5.793 1.00 98.38 103 ILE A C 1
ATOM 756 O O . ILE A 1 103 ? 4.347 11.040 6.774 1.00 98.38 103 ILE A O 1
ATOM 760 N N . THR A 1 104 ? 5.755 11.302 5.046 1.00 98.31 104 THR A N 1
ATOM 761 C CA . THR A 1 104 ? 6.069 12.710 5.343 1.00 98.31 104 THR A CA 1
ATOM 762 C C . THR A 1 104 ? 4.814 13.582 5.373 1.00 98.31 104 THR A C 1
ATOM 764 O O . THR A 1 104 ? 4.701 14.476 6.207 1.00 98.31 104 THR A O 1
ATOM 767 N N . ARG A 1 105 ? 3.857 13.332 4.472 1.00 98.25 105 ARG A N 1
ATOM 768 C CA . ARG A 1 105 ? 2.626 14.123 4.375 1.00 98.25 105 ARG A CA 1
ATOM 769 C C . ARG A 1 105 ? 1.630 13.850 5.501 1.00 98.25 105 ARG A C 1
ATOM 771 O O . ARG A 1 105 ? 0.969 14.787 5.940 1.00 98.25 105 ARG A O 1
ATOM 778 N N . TYR A 1 106 ? 1.456 12.589 5.890 1.00 98.12 106 TYR A N 1
ATOM 779 C CA . TYR A 1 106 ? 0.354 12.173 6.767 1.00 98.12 106 TYR A CA 1
ATOM 780 C C . TYR A 1 106 ? 0.793 11.752 8.174 1.00 98.12 106 TYR A C 1
ATOM 782 O O . TYR A 1 106 ? -0.065 11.648 9.042 1.00 98.12 106 TYR A O 1
ATOM 790 N N . GLY A 1 107 ? 2.085 11.500 8.410 1.00 97.00 107 GLY A N 1
A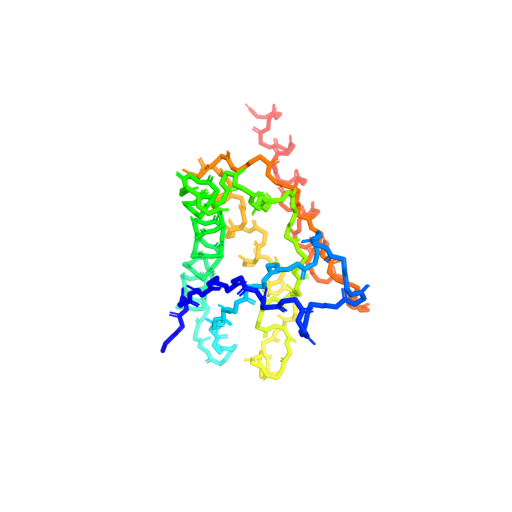TOM 791 C CA . GLY A 1 107 ? 2.626 11.097 9.713 1.00 97.00 107 GLY A CA 1
ATOM 792 C C . GLY A 1 107 ? 1.890 9.924 10.380 1.00 97.00 107 GLY A C 1
ATOM 793 O O . GLY A 1 107 ? 1.503 10.057 11.540 1.00 97.00 107 GLY A O 1
ATOM 794 N N . PRO A 1 108 ? 1.623 8.805 9.677 1.00 96.25 108 PRO A N 1
ATOM 795 C CA . PRO A 1 108 ? 0.820 7.720 10.232 1.00 96.25 108 PRO A CA 1
ATOM 796 C C . PRO A 1 108 ? 1.523 7.008 11.399 1.00 96.25 108 PRO A C 1
ATOM 798 O O . PRO A 1 108 ? 2.726 6.767 11.353 1.00 96.25 108 PRO A O 1
ATOM 801 N N . ASN A 1 109 ? 0.742 6.588 12.400 1.00 96.88 109 ASN A N 1
ATOM 802 C CA . ASN A 1 109 ? 1.228 5.808 13.551 1.00 96.88 109 ASN A CA 1
ATOM 803 C C . ASN A 1 109 ? 1.160 4.283 13.345 1.00 96.88 109 ASN A C 1
ATOM 805 O O . ASN A 1 109 ? 1.551 3.527 14.231 1.00 96.88 109 ASN A O 1
ATOM 809 N N . PHE A 1 110 ? 0.609 3.822 12.218 1.00 98.19 110 PHE A N 1
ATOM 810 C CA . PHE A 1 110 ? 0.514 2.399 11.902 1.00 98.19 110 PHE A CA 1
ATOM 811 C C . PHE A 1 110 ? 1.786 1.885 11.226 1.00 98.19 110 PHE A C 1
ATOM 813 O O . PHE A 1 110 ? 2.452 2.605 10.482 1.00 98.19 110 PHE A O 1
ATOM 820 N N . GLU A 1 111 ? 2.094 0.609 11.434 1.00 98.50 111 GLU A N 1
ATOM 821 C CA . GLU A 1 111 ? 3.215 -0.049 10.763 1.00 98.50 111 GLU A CA 1
ATOM 822 C C . GLU A 1 111 ? 2.892 -0.433 9.310 1.00 98.50 111 GLU A C 1
ATOM 824 O O . GLU A 1 111 ? 1.731 -0.596 8.920 1.00 98.50 111 GLU A O 1
ATOM 829 N N . LEU A 1 112 ? 3.935 -0.620 8.498 1.00 98.75 112 LEU A N 1
ATOM 830 C CA . LEU A 1 112 ? 3.820 -1.129 7.132 1.00 98.75 112 LEU A CA 1
ATOM 831 C C . LEU A 1 112 ? 4.409 -2.538 7.053 1.00 98.75 112 LEU A C 1
ATOM 833 O O . LEU A 1 112 ? 5.579 -2.754 7.356 1.00 98.75 112 LEU A O 1
ATOM 837 N N . GLN A 1 113 ? 3.602 -3.490 6.596 1.00 98.62 113 GLN A N 1
ATOM 838 C CA . GLN A 1 113 ? 3.999 -4.871 6.347 1.00 98.62 113 GLN A CA 1
ATOM 839 C C . GLN A 1 113 ? 3.897 -5.148 4.848 1.00 98.62 113 GLN A C 1
ATOM 841 O O . GLN A 1 113 ? 2.825 -4.991 4.264 1.00 98.62 113 GLN A O 1
ATOM 846 N N . TYR A 1 114 ? 4.968 -5.619 4.216 1.00 98.75 114 TYR A N 1
ATOM 847 C CA . TYR A 1 114 ? 4.904 -6.083 2.830 1.00 98.75 114 TYR A CA 1
ATOM 848 C C . TYR A 1 114 ? 4.684 -7.593 2.785 1.00 98.75 114 TYR A C 1
ATOM 850 O O . TYR A 1 114 ? 5.365 -8.355 3.471 1.00 98.75 114 TYR A O 1
ATOM 858 N N . MET A 1 115 ? 3.716 -8.033 1.981 1.00 98.69 115 MET A N 1
ATOM 859 C CA . MET A 1 115 ? 3.519 -9.453 1.700 1.00 98.69 115 MET A CA 1
ATOM 860 C C . MET A 1 115 ? 4.743 -10.028 0.986 1.00 98.69 115 MET A C 1
ATOM 862 O O . MET A 1 115 ? 5.420 -9.324 0.236 1.00 98.69 115 MET A O 1
ATOM 866 N N . TYR A 1 116 ? 4.998 -11.321 1.198 1.00 98.31 116 TYR A N 1
ATOM 867 C CA . TYR A 1 116 ? 6.089 -12.014 0.523 1.00 98.31 116 TYR A CA 1
ATOM 868 C C . TYR A 1 116 ? 5.930 -11.950 -1.003 1.00 98.31 116 TYR A C 1
ATOM 870 O O . TYR A 1 116 ? 4.880 -12.297 -1.547 1.00 98.31 116 TYR A O 1
ATOM 878 N N . ASP A 1 117 ? 7.002 -11.538 -1.671 1.00 97.81 117 ASP A N 1
ATOM 879 C CA . ASP A 1 117 ? 7.164 -11.518 -3.121 1.00 97.81 117 ASP A CA 1
ATOM 880 C C . ASP A 1 117 ? 8.548 -12.109 -3.433 1.00 97.81 117 ASP A C 1
ATOM 882 O O . ASP A 1 117 ? 9.544 -11.567 -2.944 1.00 97.81 117 ASP A O 1
ATOM 886 N N . PRO A 1 118 ? 8.657 -13.195 -4.225 1.00 96.94 118 PRO A N 1
ATOM 887 C CA . PRO A 1 118 ? 9.939 -13.842 -4.505 1.00 96.94 118 PRO A CA 1
ATOM 888 C C . PRO A 1 118 ? 10.960 -12.924 -5.189 1.00 96.94 118 PRO A C 1
ATOM 890 O O . PRO A 1 118 ? 12.154 -13.214 -5.137 1.00 96.94 118 PRO A O 1
ATOM 893 N N . SER A 1 119 ? 10.534 -11.827 -5.826 1.00 98.19 119 SER A N 1
ATOM 894 C CA . SER A 1 119 ? 11.469 -10.868 -6.421 1.00 98.19 119 SER A CA 1
ATOM 895 C C . SER A 1 119 ? 12.036 -9.860 -5.416 1.00 98.19 119 SER A C 1
ATOM 897 O O . SER A 1 119 ? 12.929 -9.096 -5.782 1.00 98.19 119 SER A O 1
ATOM 899 N N . ASN A 1 120 ? 11.478 -9.787 -4.202 1.00 98.56 120 ASN A N 1
ATOM 900 C CA . ASN A 1 120 ? 11.814 -8.802 -3.170 1.00 98.56 120 ASN A CA 1
ATOM 901 C C . ASN A 1 120 ? 11.752 -7.336 -3.649 1.00 98.56 120 ASN A C 1
ATOM 903 O O . ASN A 1 120 ? 12.451 -6.476 -3.120 1.00 98.56 120 ASN A O 1
ATOM 907 N N . ALA A 1 121 ? 10.928 -7.007 -4.650 1.00 98.75 121 ALA A N 1
ATOM 908 C CA . ALA A 1 121 ? 11.011 -5.699 -5.308 1.00 98.75 121 ALA A CA 1
ATOM 909 C C . ALA A 1 121 ? 10.629 -4.517 -4.399 1.00 98.75 121 ALA A C 1
ATOM 911 O O . ALA A 1 121 ? 11.261 -3.464 -4.475 1.00 98.75 121 ALA A O 1
ATOM 912 N N . ALA A 1 122 ? 9.646 -4.689 -3.508 1.00 98.75 122 ALA A N 1
ATOM 913 C CA . ALA A 1 122 ? 9.325 -3.674 -2.500 1.00 98.75 122 ALA A CA 1
ATOM 914 C C . ALA A 1 122 ? 10.500 -3.440 -1.533 1.00 98.75 122 ALA A C 1
ATOM 916 O O . ALA A 1 122 ? 10.844 -2.295 -1.246 1.00 98.75 122 ALA A O 1
ATOM 917 N N . LEU A 1 123 ? 11.136 -4.526 -1.080 1.00 98.75 123 LEU A N 1
ATOM 918 C CA . LEU A 1 123 ? 12.294 -4.481 -0.190 1.00 98.75 123 LEU A CA 1
ATOM 919 C C . LEU A 1 123 ? 13.478 -3.773 -0.857 1.00 98.75 123 LEU A C 1
ATOM 921 O O . LEU A 1 123 ? 14.014 -2.833 -0.280 1.00 98.75 123 LEU A O 1
ATOM 925 N N . HIS A 1 124 ? 13.851 -4.172 -2.076 1.00 98.81 124 HIS A N 1
ATOM 926 C CA . HIS A 1 124 ? 14.979 -3.573 -2.793 1.00 98.81 124 HIS A CA 1
ATOM 927 C C . HIS A 1 124 ? 14.780 -2.070 -3.035 1.00 98.81 124 HIS A C 1
ATOM 929 O O . HIS A 1 124 ? 15.709 -1.295 -2.828 1.00 98.81 124 HIS A O 1
ATOM 935 N N . GLY A 1 125 ? 13.566 -1.642 -3.407 1.00 98.81 125 GLY A N 1
ATOM 936 C CA . GLY A 1 125 ? 13.267 -0.218 -3.581 1.00 98.81 125 GLY A CA 1
ATOM 937 C C . GLY A 1 125 ? 13.449 0.591 -2.292 1.00 98.81 125 GLY A C 1
ATOM 938 O O . GLY A 1 125 ? 13.990 1.693 -2.328 1.00 98.81 125 GLY A O 1
ATOM 939 N N . LEU A 1 126 ? 13.032 0.042 -1.145 1.00 98.81 126 LEU A N 1
ATOM 940 C CA . LEU A 1 126 ? 13.220 0.692 0.156 1.00 98.81 126 LEU A CA 1
ATOM 941 C C . LEU A 1 126 ? 14.687 0.692 0.602 1.00 98.81 126 LEU A C 1
ATOM 943 O O . LEU A 1 126 ? 15.143 1.692 1.138 1.00 98.81 126 LEU A O 1
ATOM 947 N N . GLN A 1 127 ? 15.442 -0.380 0.349 1.00 98.81 127 GLN A N 1
ATOM 948 C CA . GLN A 1 127 ? 16.877 -0.442 0.658 1.00 98.81 127 GLN A CA 1
ATOM 949 C C . GLN A 1 127 ? 17.694 0.590 -0.135 1.00 98.81 127 GLN A C 1
ATOM 951 O O . GLN A 1 127 ? 18.604 1.215 0.412 1.00 98.81 127 GLN A O 1
ATOM 956 N N . GLU A 1 128 ? 17.365 0.788 -1.414 1.00 98.56 128 GLU A N 1
ATOM 957 C CA . GLU A 1 128 ? 17.981 1.814 -2.265 1.00 98.56 128 GLU A CA 1
ATOM 958 C C . GLU A 1 128 ? 17.670 3.230 -1.751 1.00 98.56 128 GLU A C 1
ATOM 960 O O . GLU A 1 128 ? 18.573 4.065 -1.628 1.00 98.56 128 GLU A O 1
ATOM 965 N N . ALA A 1 129 ? 16.406 3.484 -1.397 1.00 98.19 129 ALA A N 1
ATOM 966 C CA . ALA A 1 129 ? 15.975 4.759 -0.831 1.00 98.19 129 ALA A CA 1
ATOM 967 C C . ALA A 1 129 ? 16.644 5.049 0.523 1.00 98.19 129 ALA A C 1
ATOM 969 O O . ALA A 1 129 ? 17.141 6.153 0.728 1.00 98.19 129 ALA A O 1
ATOM 970 N N . GLU A 1 130 ? 16.719 4.055 1.410 1.00 98.44 130 GLU A N 1
ATOM 971 C CA . GLU A 1 130 ? 17.393 4.169 2.708 1.00 98.44 130 GLU A CA 1
ATOM 972 C C . GLU A 1 130 ? 18.880 4.492 2.536 1.00 98.44 130 GLU A C 1
ATOM 974 O O . GLU A 1 130 ? 19.400 5.412 3.161 1.00 98.44 130 GLU A O 1
ATOM 979 N N . SER A 1 131 ? 19.566 3.794 1.627 1.00 97.75 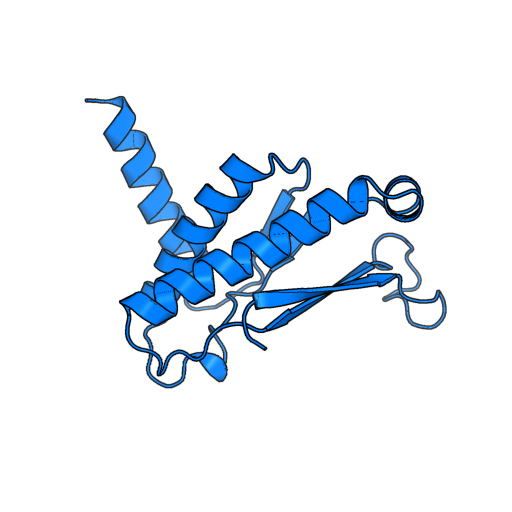131 SER A N 1
ATOM 980 C CA . SER A 1 131 ? 20.989 4.040 1.357 1.00 97.75 131 SER A CA 1
ATOM 981 C C . SER A 1 131 ? 21.233 5.462 0.841 1.00 97.75 131 SER A C 1
ATOM 983 O O . SER A 1 131 ? 22.200 6.112 1.235 1.00 97.75 131 SER A O 1
ATOM 985 N N . THR A 1 132 ? 20.332 5.965 -0.008 1.00 97.31 132 THR A N 1
ATOM 986 C CA . THR A 1 132 ? 20.381 7.340 -0.525 1.00 97.31 132 THR A CA 1
ATOM 987 C C . THR A 1 132 ? 20.132 8.358 0.588 1.00 97.31 132 THR A C 1
ATOM 989 O O . THR A 1 132 ? 20.830 9.367 0.667 1.00 97.31 132 THR A O 1
ATOM 992 N N . TYR A 1 133 ? 19.174 8.087 1.477 1.00 96.94 133 TYR A N 1
ATOM 993 C CA . TYR A 1 133 ? 18.898 8.938 2.629 1.00 96.94 133 TYR A CA 1
ATOM 994 C C . TYR A 1 133 ? 20.107 9.021 3.571 1.00 96.94 133 TYR A C 1
ATOM 996 O O . TYR A 1 133 ? 20.537 10.120 3.918 1.00 96.94 133 TYR A O 1
ATOM 1004 N N . LEU A 1 134 ? 20.719 7.884 3.917 1.00 97.00 134 LEU A N 1
ATOM 1005 C CA . LEU A 1 134 ? 21.924 7.846 4.752 1.00 97.00 134 LEU A CA 1
ATOM 1006 C C . LEU A 1 134 ? 23.093 8.623 4.129 1.00 97.00 134 LEU A C 1
ATOM 1008 O O . LEU A 1 134 ? 23.782 9.348 4.842 1.00 97.00 134 LEU A O 1
ATOM 1012 N N . ALA A 1 135 ? 23.296 8.513 2.812 1.00 96.19 135 ALA A N 1
ATOM 1013 C CA . ALA A 1 135 ? 24.322 9.278 2.105 1.00 96.19 135 ALA A CA 1
ATOM 1014 C C . ALA A 1 135 ? 24.054 10.792 2.158 1.00 96.19 135 ALA A C 1
ATOM 1016 O O . ALA A 1 135 ? 24.980 11.560 2.387 1.00 96.19 135 ALA A O 1
ATOM 1017 N N . SER A 1 136 ? 22.790 11.219 2.046 1.00 94.69 136 SER A N 1
ATOM 1018 C CA . SER A 1 136 ? 22.419 12.642 2.106 1.00 94.69 136 SER A CA 1
ATOM 1019 C C . SER A 1 136 ? 22.649 13.313 3.468 1.00 94.69 136 SER A C 1
ATOM 1021 O O . SER A 1 136 ? 22.586 14.533 3.555 1.00 94.69 136 SER A O 1
ATOM 1023 N N . MET A 1 137 ? 22.897 12.537 4.530 1.00 91.12 137 MET A N 1
ATOM 1024 C CA . MET A 1 137 ? 23.235 13.059 5.862 1.00 91.12 137 MET A CA 1
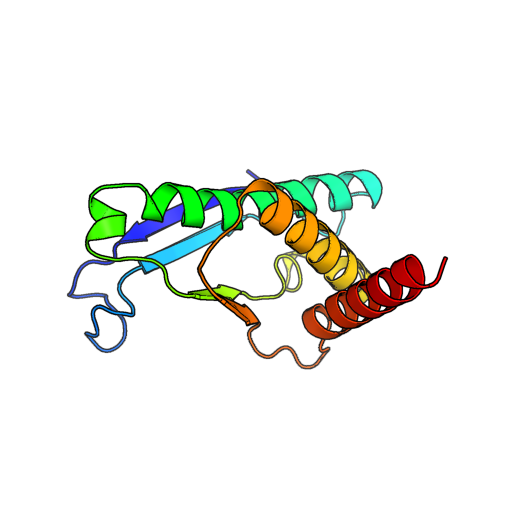ATOM 1025 C C . MET A 1 137 ? 24.745 13.242 6.082 1.00 91.12 137 MET A C 1
ATOM 1027 O O . MET A 1 137 ? 25.147 13.730 7.139 1.00 91.12 137 MET A O 1
ATOM 1031 N N . LEU A 1 138 ? 25.578 12.789 5.140 1.00 85.88 138 LEU A N 1
ATOM 1032 C CA . LEU A 1 138 ? 27.039 12.897 5.204 1.00 85.88 138 LEU A CA 1
ATOM 1033 C C . LEU A 1 138 ? 27.589 14.102 4.422 1.00 85.88 138 LEU A C 1
ATOM 1035 O O . LEU A 1 138 ? 28.765 14.426 4.599 1.00 85.88 138 LEU A O 1
ATOM 1039 N N . ASP A 1 139 ? 26.751 14.740 3.600 1.00 57.84 139 ASP A N 1
ATOM 1040 C CA . ASP A 1 139 ? 27.027 15.983 2.863 1.00 57.84 139 ASP A CA 1
ATOM 1041 C C . ASP A 1 139 ? 26.550 17.222 3.647 1.00 57.84 139 ASP A C 1
ATOM 1043 O O . ASP A 1 139 ? 27.224 18.277 3.552 1.00 57.84 139 ASP A O 1
#

Organism: NCBI:txid943119

Nearest PDB structures (foldseek):
  6bxr-assembly1_A  TM=1.003E+00  e=1.572E-19  Toxoplasma gondii
  6bxw-assembly1_A  TM=9.999E-01  e=1.985E-19  Toxoplasma gondii
  6bxt-assembly3_C  TM=9.958E-01  e=4.953E-14  Toxoplasma gondii
  6bxt-assembly1_A  TM=9.953E-01  e=5.250E-14  Toxoplasma gondii
  6bxt-assembly2_B  TM=9.954E-01  e=6.841E-13  Toxoplasma gondii

Radius of gyration: 15.9 Å; Cα contacts (8 Å, |Δi|>4): 203; chains: 1; bounding box: 47×32×38 Å

Sequence (139 aa):
NVGVTFIHILKPEVTPYGNLNNNVMMYTVAPSGAAPDTTYSLAYKTTIAGVIGAAAAYNDTPAGQQYPVQGLRLPLLGGGIFRRNRSLESIGRANAEGTSLAITRYGPNFELQYMYDPSNAALHGLQEAESTYLASMLD

Solvent-accessible surface area (backbone atoms only — not comparable to full-atom values): 7737 Å² total; per-residue (Å²): 116,63,28,46,58,49,78,46,77,52,54,73,95,73,18,60,92,68,36,76,94,50,21,66,50,73,49,72,36,58,44,51,35,81,46,57,68,72,60,33,45,53,42,39,26,49,23,40,30,29,48,55,46,49,55,47,55,41,38,76,35,79,66,15,68,77,59,59,73,60,59,46,83,36,70,63,74,33,65,59,85,44,13,69,86,45,58,56,62,62,49,9,40,39,48,31,54,17,45,52,56,28,42,73,74,59,64,63,91,44,48,84,42,74,57,94,52,99,80,42,30,59,56,53,19,39,53,54,50,50,53,52,54,60,53,65,74,77,115

pLDDT: mean 97.92, std 3.7, range [57.84, 98.88]

Mean predicted aligned error: 2.24 Å

Foldseek 3Di:
DQQAKDKFQADQVPQVVSDLLRRIDMDGHAAALPDPLVVNLVSLLSNLLSVLVVLLVCCVDPVCVVHPAQEDEDELHCPPVRNPPPDLLSSLQSLLVSNVVSCVVRVDNHYYHYDDDVVCNVVVNNVVVVVVVVVVVVD

Secondary structure (DSSP, 8-state):
-TT-EEEEE--GGGSGGG-GGG-EEEEE-PPPTTS-HHHHHHHHHHHHHHHHHHHHHHHTSHHHHHS---EEEE--TT-SGGGTT--HHHHHHHHHHHHHHHHHHH---SEEEEPP-TT-HHHHHHHHHHHHHHHHT--